Protein AF-A0AAV1M293-F1 (afdb_monomer)

pLDDT: mean 77.22, std 18.69, range [39.59, 96.75]

Organism: NCBI:txid213953

Solvent-accessible surface area (backbone atoms only — not comparable to full-atom values): 11051 Å² total; per-residue (Å²): 139,79,84,80,80,84,81,78,75,67,74,76,75,81,51,56,75,77,55,52,71,64,46,82,82,58,82,75,84,80,60,99,79,70,49,74,70,59,52,51,52,56,46,56,70,52,42,65,81,71,63,77,49,75,67,48,56,57,33,46,76,74,75,39,84,80,83,84,76,69,83,97,45,62,74,68,35,44,65,53,59,53,46,53,52,38,52,51,51,37,64,76,67,59,81,80,84,42,70,74,56,52,55,53,42,48,55,51,39,57,70,67,63,45,73,66,58,52,52,50,34,48,52,50,22,56,52,48,52,55,50,52,54,55,49,51,59,48,48,54,58,50,53,62,70,63,62,74,73,91,85,65,94,76,91,75,92,74,86,81,77,84,76,85,80,78,86,74,94,125

Sequence (170 aa):
MEPEPSTSRPFKEFVSPRKKRKMSHFSVSEKAKETKVQLLKKVKDVKIQYQSYVVDELAKAVGVEVLRLPPYHCELNPIELVWADVKGYVARKNTTFKMADVKKLLQQALGNISAEKWQNCISHVKKEESKLARLDDNVDKTVDSFVINVTGETSSESSYSDTEESDSDF

Structure (mmCIF, N/CA/C/O backbone):
data_AF-A0AAV1M293-F1
#
_entry.id   AF-A0AAV1M293-F1
#
loop_
_atom_site.group_PDB
_atom_site.id
_atom_site.type_symbol
_atom_site.label_atom_id
_atom_site.label_alt_id
_atom_site.label_comp_id
_atom_site.label_asym_id
_atom_site.label_entity_id
_atom_site.label_seq_id
_atom_site.pdbx_PDB_ins_code
_atom_site.Cartn_x
_atom_site.Cartn_y
_atom_site.Cartn_z
_atom_site.occupan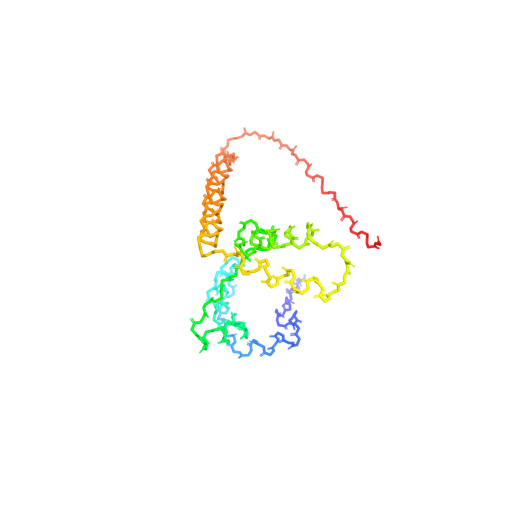cy
_atom_site.B_iso_or_equiv
_atom_site.auth_seq_id
_atom_site.auth_comp_id
_atom_site.auth_asym_id
_atom_site.auth_atom_id
_atom_site.pdbx_PDB_model_num
ATOM 1 N N . MET A 1 1 ? 58.458 -24.880 -32.165 1.00 39.59 1 MET A N 1
ATOM 2 C CA . MET A 1 1 ? 57.642 -25.401 -31.050 1.00 39.59 1 MET A CA 1
ATOM 3 C C . MET A 1 1 ? 56.538 -24.377 -30.863 1.00 39.59 1 MET A C 1
ATOM 5 O O . MET A 1 1 ? 56.771 -23.358 -30.231 1.00 39.59 1 MET A O 1
ATOM 9 N N . GLU A 1 2 ? 55.435 -24.534 -31.595 1.00 39.81 2 GLU A N 1
ATOM 10 C CA . GLU A 1 2 ? 54.319 -23.578 -31.550 1.00 39.81 2 GLU A CA 1
ATOM 11 C C . GLU A 1 2 ? 53.375 -23.938 -30.393 1.00 39.81 2 GLU A C 1
ATOM 13 O O . GLU A 1 2 ? 53.194 -25.129 -30.130 1.00 39.81 2 GLU A O 1
ATOM 18 N N . PRO A 1 3 ? 52.810 -22.957 -29.667 1.00 41.75 3 PRO A N 1
ATOM 19 C CA . PRO A 1 3 ? 51.874 -23.237 -28.589 1.00 41.75 3 PRO A CA 1
ATOM 20 C C . PRO A 1 3 ? 50.479 -23.558 -29.146 1.00 41.75 3 PRO A C 1
ATOM 22 O O . PRO A 1 3 ? 49.908 -22.791 -29.919 1.00 41.75 3 PRO A O 1
ATOM 25 N N . GLU A 1 4 ? 49.930 -24.693 -28.716 1.00 50.44 4 GLU A N 1
ATOM 26 C CA . GLU A 1 4 ? 48.560 -25.138 -28.996 1.00 50.44 4 GLU A CA 1
ATOM 27 C C . GLU A 1 4 ? 47.513 -24.095 -28.541 1.00 50.44 4 GLU A C 1
ATOM 29 O O . GLU A 1 4 ? 47.631 -23.535 -27.442 1.00 50.44 4 GLU A O 1
ATOM 34 N N . PRO A 1 5 ? 46.454 -23.838 -29.332 1.00 44.69 5 PRO A N 1
ATOM 35 C CA . PRO A 1 5 ? 45.392 -22.922 -28.946 1.00 44.69 5 PRO A CA 1
ATOM 36 C C . PRO A 1 5 ? 44.540 -23.517 -27.816 1.00 44.69 5 PRO A C 1
ATOM 38 O O . PRO A 1 5 ? 43.970 -24.601 -27.930 1.00 44.69 5 PRO A O 1
ATOM 41 N N . SER A 1 6 ? 44.415 -22.761 -26.724 1.00 51.00 6 SER A N 1
ATOM 42 C CA . SER A 1 6 ? 43.560 -23.082 -25.579 1.00 51.00 6 SER A CA 1
ATOM 43 C C . SER A 1 6 ? 42.103 -23.273 -26.018 1.00 51.00 6 SER A C 1
ATOM 45 O O . SER A 1 6 ? 41.393 -22.317 -26.340 1.00 51.00 6 SER A O 1
ATOM 47 N N . THR A 1 7 ? 41.642 -24.525 -26.046 1.00 50.97 7 THR A N 1
ATOM 48 C CA . THR A 1 7 ? 40.246 -24.872 -26.317 1.00 50.97 7 THR A CA 1
ATOM 49 C C . THR A 1 7 ? 39.379 -24.449 -25.135 1.00 50.97 7 THR A C 1
ATOM 51 O O . THR A 1 7 ? 39.306 -25.137 -24.114 1.00 50.97 7 THR A O 1
ATOM 54 N N . SER A 1 8 ? 38.719 -23.299 -25.269 1.00 53.31 8 SER A N 1
ATOM 55 C CA . SER A 1 8 ? 37.722 -22.839 -24.305 1.00 53.31 8 SER A CA 1
ATOM 56 C C . SER A 1 8 ? 36.537 -23.809 -24.277 1.00 53.31 8 SER A C 1
ATOM 58 O O . SER A 1 8 ? 35.991 -24.183 -25.318 1.00 53.31 8 SER A O 1
ATOM 60 N N . ARG A 1 9 ? 36.167 -24.263 -23.076 1.00 51.16 9 ARG A N 1
ATOM 61 C CA . ARG A 1 9 ? 35.121 -25.275 -22.876 1.00 51.16 9 ARG A CA 1
ATOM 62 C C . ARG A 1 9 ? 33.744 -24.718 -23.253 1.00 51.16 9 ARG A C 1
ATOM 64 O O . ARG A 1 9 ? 33.448 -23.560 -22.951 1.00 51.16 9 ARG A O 1
ATOM 71 N N . PRO A 1 10 ? 32.864 -25.525 -23.869 1.00 51.38 10 PRO A N 1
ATOM 72 C CA . PRO A 1 10 ? 31.544 -25.066 -24.277 1.00 51.38 10 PRO A CA 1
ATOM 73 C C . PRO A 1 10 ? 30.701 -24.647 -23.062 1.00 51.38 10 PRO A C 1
ATOM 75 O O . PRO A 1 10 ? 30.571 -25.386 -22.086 1.00 51.38 10 PRO A O 1
ATOM 78 N N . PHE A 1 11 ? 30.045 -23.485 -23.169 1.00 46.94 11 PHE A N 1
ATOM 79 C CA . PHE A 1 11 ? 29.191 -22.844 -22.150 1.00 46.94 11 PHE A CA 1
ATOM 80 C C . PHE A 1 11 ? 28.161 -23.784 -21.486 1.00 46.94 11 PHE A C 1
ATOM 82 O O . PHE A 1 11 ? 27.732 -23.571 -20.352 1.00 46.94 11 PHE A O 1
ATOM 89 N N . LYS A 1 12 ? 27.797 -24.878 -22.167 1.00 44.59 12 LYS A N 1
ATOM 90 C CA . LYS A 1 12 ? 26.884 -25.927 -21.685 1.00 44.59 12 LYS A CA 1
ATOM 91 C C . LYS A 1 12 ? 27.376 -26.663 -20.429 1.00 44.59 12 LYS A C 1
ATOM 93 O O . LYS A 1 12 ? 26.549 -27.266 -19.739 1.00 44.59 12 LYS A O 1
ATOM 98 N N . GLU A 1 13 ? 28.672 -26.626 -20.113 1.00 46.53 13 GLU A N 1
ATOM 99 C CA . GLU A 1 13 ? 29.223 -27.274 -18.912 1.00 46.53 13 GLU A CA 1
ATOM 100 C C . GLU A 1 13 ? 28.951 -26.495 -17.614 1.00 46.53 13 GLU A C 1
ATOM 102 O O . GLU A 1 13 ? 28.798 -27.119 -16.567 1.00 46.53 13 GLU A O 1
ATOM 107 N N . PHE A 1 14 ? 28.758 -25.172 -17.674 1.00 46.28 14 PHE A N 1
ATOM 108 C CA . PHE A 1 14 ? 28.531 -24.315 -16.494 1.00 46.28 14 PHE A CA 1
ATOM 109 C C . PHE A 1 14 ? 27.062 -24.230 -16.041 1.00 46.28 14 PHE A C 1
ATOM 111 O O . PHE A 1 14 ? 26.712 -23.508 -15.106 1.00 46.28 14 PHE A O 1
ATOM 118 N N . VAL A 1 15 ? 26.164 -24.958 -16.705 1.00 47.81 15 VAL A N 1
ATOM 119 C CA . VAL A 1 15 ? 24.718 -24.843 -16.500 1.00 47.81 15 VAL A CA 1
ATOM 120 C C . VAL A 1 15 ? 24.208 -25.997 -15.635 1.00 47.81 15 VAL A C 1
ATOM 122 O O . VAL A 1 15 ? 24.383 -27.165 -15.971 1.00 47.81 15 VAL A O 1
ATOM 125 N N . SER A 1 16 ? 23.530 -25.694 -14.523 1.00 49.22 16 SER A N 1
ATOM 126 C CA . SER A 1 16 ? 22.991 -26.724 -13.621 1.00 49.22 16 SER A CA 1
ATOM 127 C C . SER A 1 16 ? 21.976 -27.655 -14.321 1.00 49.22 16 SER A C 1
ATOM 129 O O . SER A 1 16 ? 21.278 -27.222 -15.246 1.00 49.22 16 SER A O 1
ATOM 131 N N . PRO A 1 17 ? 21.811 -28.922 -13.883 1.00 46.50 17 PRO A N 1
ATOM 132 C CA . PRO A 1 17 ? 20.927 -29.893 -14.546 1.00 46.50 17 PRO A CA 1
ATOM 133 C C . PRO A 1 17 ? 19.472 -29.417 -14.723 1.00 46.50 17 PRO A C 1
ATOM 135 O O . PRO A 1 17 ? 18.841 -29.695 -15.743 1.00 46.50 17 PRO A O 1
ATOM 138 N N . ARG A 1 18 ? 18.954 -28.614 -13.780 1.00 47.56 18 ARG A N 1
ATOM 139 C CA . ARG A 1 18 ? 17.622 -27.983 -13.872 1.00 47.56 18 ARG A CA 1
ATOM 140 C C . ARG A 1 18 ? 17.514 -26.954 -15.004 1.00 47.56 18 ARG A C 1
ATOM 142 O O . ARG A 1 18 ? 16.455 -26.839 -15.614 1.00 47.56 18 ARG A O 1
ATOM 149 N N . LYS A 1 19 ? 18.594 -26.229 -15.307 1.00 50.94 19 LYS A N 1
ATOM 150 C CA . LYS A 1 19 ? 18.660 -25.266 -16.416 1.00 50.94 19 LYS A CA 1
ATOM 151 C C . LYS A 1 19 ? 18.910 -25.966 -17.762 1.00 50.94 19 LYS A C 1
ATOM 153 O O . LYS A 1 19 ? 18.351 -25.531 -18.763 1.00 50.94 19 LYS A O 1
ATOM 158 N N . LYS A 1 20 ? 19.623 -27.106 -17.787 1.00 48.09 20 LYS A N 1
ATOM 159 C CA . LYS A 1 20 ? 19.813 -27.934 -19.002 1.00 48.09 20 LYS A CA 1
ATOM 160 C C . LYS A 1 20 ? 18.482 -28.421 -19.598 1.00 48.09 20 LYS A C 1
ATOM 162 O O . LYS A 1 20 ? 18.305 -28.354 -20.809 1.00 48.09 20 LYS A O 1
ATOM 167 N N . ARG A 1 21 ? 17.513 -28.808 -1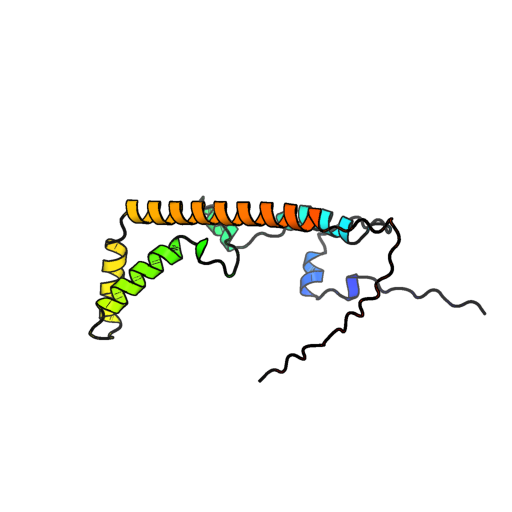8.755 1.00 47.81 21 ARG A N 1
ATOM 168 C CA . ARG A 1 21 ? 16.151 -29.205 -19.181 1.00 47.81 21 ARG A CA 1
ATOM 169 C C . ARG A 1 21 ? 15.313 -28.074 -19.795 1.00 47.81 21 ARG A C 1
ATOM 171 O O . ARG A 1 21 ? 14.397 -28.368 -20.547 1.00 47.81 21 ARG A O 1
ATOM 178 N N . LYS A 1 22 ? 15.601 -26.804 -19.483 1.00 49.88 22 LYS A N 1
ATOM 179 C CA . LYS A 1 22 ? 14.915 -25.640 -20.081 1.00 49.88 22 LYS A CA 1
ATOM 180 C C . LYS A 1 22 ? 15.565 -25.161 -21.386 1.00 49.88 22 LYS A C 1
ATOM 182 O O . LYS A 1 22 ? 14.935 -24.417 -22.125 1.00 49.88 22 LYS A O 1
ATOM 187 N N . MET A 1 23 ? 16.791 -25.595 -21.694 1.00 49.06 23 MET A N 1
ATOM 188 C CA . MET A 1 23 ? 17.502 -25.187 -22.914 1.00 49.06 23 MET A CA 1
ATOM 189 C C . MET A 1 23 ? 17.223 -26.072 -24.140 1.00 49.06 23 MET A C 1
ATOM 191 O O . MET A 1 23 ? 17.650 -25.713 -25.230 1.00 49.06 23 MET A O 1
ATOM 195 N N . SER A 1 24 ? 16.494 -27.191 -24.023 1.00 50.41 24 SER A N 1
ATOM 196 C CA . SER A 1 24 ? 16.175 -28.049 -25.184 1.00 50.41 24 SER A CA 1
ATOM 197 C C . SER A 1 24 ? 15.209 -27.401 -26.186 1.00 50.41 24 SER A C 1
ATOM 199 O O . SER A 1 24 ? 15.168 -27.820 -27.336 1.00 50.41 24 SER A O 1
ATOM 201 N N . HIS A 1 25 ? 14.470 -26.369 -25.768 1.00 47.44 25 HIS A N 1
ATOM 202 C CA . HIS A 1 25 ? 13.602 -25.553 -26.628 1.00 47.44 25 HIS A CA 1
ATOM 203 C C . HIS A 1 25 ? 14.223 -24.193 -26.996 1.00 47.44 25 HIS A C 1
ATOM 205 O O . HIS A 1 25 ? 13.599 -23.397 -27.689 1.00 47.44 25 HIS A O 1
ATOM 211 N N . PHE A 1 26 ? 15.445 -23.906 -26.533 1.00 48.03 26 PHE A N 1
ATOM 212 C CA . PHE A 1 26 ? 16.095 -22.609 -26.704 1.00 48.03 26 PHE A CA 1
ATOM 213 C C . PHE A 1 26 ? 17.124 -22.678 -27.836 1.00 48.03 26 PHE A C 1
ATOM 215 O O . PHE A 1 26 ? 18.302 -22.947 -27.612 1.00 48.03 26 PHE A O 1
ATOM 222 N N . SER A 1 27 ? 16.681 -22.445 -29.072 1.00 50.22 27 SER A N 1
ATOM 223 C CA . SER A 1 27 ? 17.574 -22.270 -30.220 1.00 50.22 27 SER A CA 1
ATOM 224 C C . SER A 1 27 ? 17.852 -20.783 -30.445 1.00 50.22 27 SER A C 1
ATOM 226 O O . SER A 1 27 ? 17.275 -20.156 -31.335 1.00 50.22 27 SER A O 1
ATOM 228 N N . VAL A 1 28 ? 18.742 -20.193 -29.645 1.00 56.47 28 VAL A N 1
ATOM 229 C CA . VAL A 1 28 ? 19.388 -18.943 -30.064 1.00 56.47 28 VAL A CA 1
ATOM 230 C C . VAL A 1 28 ? 20.515 -19.330 -31.009 1.00 56.47 28 VAL A C 1
ATOM 232 O O . VAL A 1 28 ? 21.445 -20.032 -30.624 1.00 56.47 28 VAL A O 1
ATOM 235 N N . SER A 1 29 ? 20.401 -18.914 -32.270 1.00 55.19 29 SER A N 1
ATOM 236 C CA . SER A 1 29 ? 21.473 -19.045 -33.256 1.00 55.19 29 SER A CA 1
ATOM 237 C C . SER A 1 29 ? 22.651 -18.176 -32.814 1.00 55.19 29 SER A C 1
ATOM 239 O O . SER A 1 29 ? 22.722 -16.997 -33.163 1.00 55.19 29 SER A O 1
ATOM 241 N N . GLU A 1 30 ? 23.567 -18.748 -32.037 1.00 52.91 30 GLU A N 1
ATOM 242 C CA . GLU A 1 30 ? 24.831 -18.117 -31.669 1.00 52.91 30 GLU A CA 1
ATOM 243 C C . GLU A 1 30 ? 25.693 -17.963 -32.928 1.00 52.91 30 GLU A C 1
ATOM 245 O O . GLU A 1 30 ? 26.341 -18.899 -33.395 1.00 52.91 30 GLU A O 1
ATOM 250 N N . LYS A 1 31 ? 25.700 -16.762 -33.514 1.00 55.44 31 LYS A N 1
ATOM 251 C CA . LYS A 1 31 ? 26.786 -16.367 -34.413 1.00 55.44 31 LYS A CA 1
ATOM 252 C C . LYS A 1 31 ? 27.964 -15.964 -33.529 1.00 55.44 31 LYS A C 1
ATOM 254 O O . LYS A 1 31 ? 27.811 -15.101 -32.670 1.00 55.44 31 LYS A O 1
ATOM 259 N N . ALA A 1 32 ? 29.132 -16.561 -33.757 1.00 60.31 32 ALA A N 1
ATOM 260 C CA . ALA A 1 32 ? 30.344 -16.467 -32.927 1.00 60.31 32 ALA A CA 1
ATOM 261 C C . ALA A 1 32 ? 30.999 -15.061 -32.809 1.00 60.31 32 ALA A C 1
ATOM 263 O O . ALA A 1 32 ? 32.190 -14.959 -32.540 1.00 60.31 32 ALA A O 1
ATOM 264 N N . LYS A 1 33 ? 30.255 -13.968 -33.035 1.00 67.75 33 LYS A N 1
ATOM 265 C CA . LYS A 1 33 ? 30.743 -12.576 -33.018 1.00 67.75 33 LYS A CA 1
ATOM 266 C C . LYS A 1 33 ? 29.884 -11.610 -32.193 1.00 67.75 33 LYS A C 1
ATOM 268 O O . LYS A 1 33 ? 30.140 -10.411 -32.222 1.00 67.75 33 LYS A O 1
ATOM 273 N N . GLU A 1 34 ? 28.857 -12.085 -31.496 1.00 72.75 34 GLU A N 1
ATOM 274 C CA . GLU A 1 34 ? 27.968 -11.187 -30.753 1.00 72.75 34 GLU A CA 1
ATOM 275 C C . GLU A 1 34 ? 28.532 -10.851 -29.368 1.00 72.75 34 GLU A C 1
ATOM 277 O O . GLU A 1 34 ? 28.976 -11.724 -28.623 1.00 72.75 34 GLU A O 1
ATOM 282 N N . THR A 1 35 ? 28.521 -9.565 -29.016 1.00 79.19 35 THR A N 1
ATOM 283 C CA . THR A 1 35 ? 28.977 -9.096 -27.701 1.00 79.19 35 THR A CA 1
ATOM 284 C C . THR A 1 35 ? 27.946 -9.411 -26.616 1.00 79.19 35 THR A C 1
ATOM 286 O O . THR A 1 35 ? 26.747 -9.523 -26.881 1.00 79.19 35 THR A O 1
ATOM 289 N N . LYS A 1 36 ? 28.389 -9.487 -25.352 1.00 77.81 36 LYS A N 1
ATOM 290 C CA . LYS A 1 36 ? 27.517 -9.712 -24.179 1.00 77.81 36 LYS A CA 1
ATOM 291 C C . LYS A 1 36 ? 26.281 -8.799 -24.178 1.00 77.81 36 LYS A C 1
ATOM 293 O O . LYS A 1 36 ? 25.186 -9.254 -23.864 1.00 77.81 36 LYS A O 1
ATOM 298 N N . VAL A 1 37 ? 26.439 -7.536 -24.579 1.00 82.00 37 VAL A N 1
ATOM 299 C CA . VAL A 1 37 ? 25.347 -6.549 -24.676 1.00 82.00 37 VAL A CA 1
ATOM 300 C C . VAL A 1 37 ? 24.293 -6.963 -25.713 1.00 82.00 37 VAL A C 1
ATOM 302 O O . VAL A 1 37 ? 23.095 -6.895 -25.438 1.00 82.00 37 VAL A O 1
ATOM 305 N N . GLN A 1 38 ? 24.721 -7.443 -26.884 1.00 81.69 38 GLN A N 1
ATOM 306 C CA . GLN A 1 38 ? 23.824 -7.895 -27.952 1.00 81.69 38 GLN A CA 1
ATOM 307 C C . GLN A 1 38 ? 23.069 -9.169 -27.556 1.00 81.69 38 GLN A C 1
ATOM 309 O O . GLN A 1 38 ? 21.855 -9.242 -27.763 1.00 81.69 38 GLN A O 1
ATOM 314 N N . LEU A 1 39 ? 23.748 -10.129 -26.914 1.00 81.06 39 LEU A N 1
ATOM 315 C CA . LEU A 1 39 ? 23.082 -11.313 -26.364 1.00 81.06 39 LEU A CA 1
ATOM 316 C C . LEU A 1 39 ? 22.060 -10.934 -25.288 1.00 81.06 39 LEU A C 1
ATOM 318 O O . LEU A 1 39 ? 20.941 -11.436 -25.317 1.00 81.06 39 LEU A O 1
ATOM 322 N N . LEU A 1 40 ? 22.394 -10.025 -24.366 1.00 81.75 40 LEU A N 1
ATOM 323 C CA . LEU A 1 40 ? 21.468 -9.592 -23.314 1.00 81.75 40 LEU A CA 1
ATOM 324 C C . LEU A 1 40 ? 20.212 -8.916 -23.875 1.00 81.75 40 LEU A C 1
ATOM 326 O O . LEU A 1 40 ? 19.131 -9.120 -23.325 1.00 81.75 40 LEU A O 1
ATOM 330 N N . LYS A 1 41 ? 20.322 -8.160 -24.976 1.00 82.69 41 LYS A N 1
ATOM 331 C CA . LYS A 1 41 ? 19.163 -7.561 -25.655 1.00 82.69 41 LYS A CA 1
ATOM 332 C C . LYS A 1 41 ? 18.231 -8.635 -26.223 1.00 82.69 41 LYS A C 1
ATOM 334 O O . LYS A 1 41 ? 17.051 -8.643 -25.897 1.00 82.69 41 LYS A O 1
ATOM 339 N N . LYS A 1 42 ? 18.780 -9.616 -26.947 1.00 81.19 42 LYS A N 1
ATOM 340 C CA . LYS A 1 42 ? 18.002 -10.757 -27.463 1.00 81.19 42 LYS A CA 1
ATOM 341 C C . LYS A 1 42 ? 17.377 -11.590 -26.349 1.00 81.19 42 LYS A C 1
ATOM 343 O O . LYS A 1 42 ? 16.235 -12.025 -26.454 1.00 81.19 42 LYS A O 1
ATOM 348 N N . VAL A 1 43 ? 18.117 -11.807 -25.262 1.00 80.00 43 VAL A N 1
ATOM 349 C CA . VAL A 1 43 ? 17.603 -12.521 -24.092 1.00 80.00 43 VAL A CA 1
ATOM 350 C C . VAL A 1 43 ? 16.465 -11.741 -23.445 1.00 80.00 43 VAL A C 1
ATOM 352 O O . VAL A 1 43 ? 15.495 -12.378 -23.068 1.00 80.00 43 VAL A O 1
ATOM 355 N N . LYS A 1 44 ? 16.521 -10.404 -23.336 1.00 78.62 44 LYS A N 1
ATOM 356 C CA . LYS A 1 44 ? 15.400 -9.600 -22.807 1.00 78.62 44 LYS A CA 1
ATOM 357 C C . LYS A 1 44 ? 14.111 -9.816 -23.607 1.00 78.62 44 LYS A C 1
ATOM 359 O O . LYS A 1 44 ? 13.079 -10.067 -22.990 1.00 78.62 44 LYS A O 1
ATOM 364 N N . ASP A 1 45 ? 14.194 -9.803 -24.936 1.00 75.06 45 ASP A N 1
ATOM 365 C CA . ASP A 1 45 ? 13.030 -9.965 -25.821 1.00 75.06 45 ASP A CA 1
ATOM 366 C C . ASP A 1 45 ? 12.399 -11.363 -25.696 1.00 75.06 45 ASP A C 1
ATOM 368 O O . ASP A 1 45 ? 11.180 -11.523 -25.702 1.00 75.06 45 ASP A O 1
ATOM 372 N N . VAL A 1 46 ? 13.234 -12.390 -25.518 1.00 76.69 46 VAL A N 1
ATOM 373 C CA . VAL A 1 46 ? 12.782 -13.780 -25.365 1.00 76.69 46 VAL A CA 1
ATOM 374 C C . VAL A 1 46 ? 12.352 -14.085 -23.927 1.00 76.69 46 VAL A C 1
ATOM 376 O O . VAL A 1 46 ? 11.432 -14.866 -23.705 1.00 76.69 46 VAL A O 1
ATOM 379 N N . LYS A 1 47 ? 12.976 -13.457 -22.927 1.00 73.00 47 LYS A N 1
ATOM 380 C CA . LYS A 1 47 ? 12.750 -13.716 -21.497 1.00 73.00 47 LYS A CA 1
ATOM 381 C C . LYS A 1 47 ? 11.285 -13.547 -21.117 1.00 73.00 47 LYS A C 1
ATOM 383 O O . LYS A 1 47 ? 10.769 -14.390 -20.395 1.00 73.00 47 LYS A O 1
ATOM 388 N N . ILE A 1 48 ? 10.609 -12.530 -21.651 1.00 69.44 48 ILE A N 1
ATOM 389 C CA . ILE A 1 48 ? 9.187 -12.262 -21.386 1.00 69.44 48 ILE A CA 1
ATOM 390 C C . ILE A 1 48 ? 8.307 -13.463 -21.777 1.00 69.44 48 ILE A C 1
ATOM 392 O O . ILE A 1 48 ? 7.364 -13.784 -21.062 1.00 69.44 48 ILE A O 1
ATOM 396 N N . GLN A 1 49 ? 8.658 -14.190 -22.843 1.00 65.12 49 GLN A N 1
ATOM 397 C CA . GLN A 1 49 ? 7.903 -15.360 -23.314 1.00 65.12 49 GLN A CA 1
ATOM 398 C C . GLN A 1 49 ? 7.998 -16.566 -22.367 1.00 65.12 49 GLN A C 1
ATOM 400 O O . GLN A 1 49 ? 7.126 -17.430 -22.380 1.00 65.12 49 GLN A O 1
ATOM 405 N N . TYR A 1 50 ? 9.046 -16.631 -21.541 1.00 67.38 50 TYR A N 1
ATOM 406 C CA . TYR A 1 50 ? 9.312 -17.752 -20.629 1.00 67.38 50 TYR A CA 1
ATOM 407 C C . TYR A 1 50 ? 9.240 -17.357 -19.150 1.00 67.38 50 TYR A C 1
ATOM 409 O O . TYR A 1 50 ? 9.503 -18.183 -18.271 1.00 67.38 50 TYR A O 1
ATOM 417 N N . GLN A 1 51 ? 8.901 -16.101 -18.866 1.00 69.75 51 GLN A N 1
ATOM 418 C CA . GLN A 1 51 ? 8.750 -15.557 -17.525 1.00 69.75 51 GLN A CA 1
ATOM 419 C C . GLN A 1 51 ? 7.261 -15.506 -17.157 1.00 69.75 51 GLN A C 1
ATOM 421 O O . GLN A 1 51 ? 6.749 -14.445 -16.821 1.00 69.75 51 GLN A O 1
ATOM 426 N N . SER A 1 52 ? 6.555 -16.641 -17.233 1.00 75.06 52 SER A N 1
ATOM 427 C CA . SER A 1 52 ? 5.226 -16.750 -16.624 1.00 75.06 52 SER A CA 1
ATOM 428 C C . SER A 1 52 ? 5.361 -17.211 -15.174 1.00 75.06 52 SER A C 1
ATOM 430 O O . SER A 1 52 ? 6.123 -18.129 -14.849 1.00 75.06 52 SER A O 1
ATOM 432 N N . TYR A 1 53 ? 4.648 -16.536 -14.276 1.00 86.62 53 TYR A N 1
ATOM 433 C CA . TYR A 1 53 ? 4.474 -16.994 -12.905 1.00 86.62 53 TYR A CA 1
ATOM 434 C C . TYR A 1 53 ? 3.122 -17.688 -12.794 1.00 86.62 53 TYR A C 1
ATOM 436 O O . TYR A 1 53 ? 2.124 -17.190 -13.306 1.00 86.62 53 TYR A O 1
ATOM 444 N N . VAL A 1 54 ? 3.073 -18.797 -12.052 1.00 90.69 54 VAL A N 1
ATOM 445 C CA . VAL A 1 54 ? 1.822 -19.536 -11.794 1.00 90.69 54 VAL A CA 1
ATOM 446 C C . VAL A 1 54 ? 0.737 -18.607 -11.235 1.00 90.69 54 VAL A C 1
ATOM 448 O O . VAL A 1 54 ? -0.423 -18.703 -11.613 1.00 90.69 54 VAL A O 1
ATOM 451 N N . VAL A 1 55 ? 1.120 -17.660 -10.373 1.00 91.00 55 VAL A N 1
ATOM 452 C CA . VAL A 1 55 ? 0.200 -16.665 -9.798 1.00 91.00 55 VAL A CA 1
ATOM 453 C C . VAL A 1 55 ? -0.391 -15.746 -10.870 1.00 91.00 55 VAL A C 1
ATOM 455 O O . VAL A 1 55 ? -1.574 -15.428 -10.803 1.00 91.00 55 VAL A O 1
ATOM 458 N N . ASP A 1 56 ? 0.401 -15.356 -11.869 1.00 91.00 56 ASP A N 1
ATOM 459 C CA . ASP A 1 56 ? -0.046 -14.460 -12.937 1.00 91.00 56 ASP A CA 1
ATOM 460 C C . ASP A 1 56 ? -1.024 -15.188 -13.870 1.00 91.00 56 ASP A C 1
ATOM 462 O O . ASP A 1 56 ? -2.025 -14.613 -14.285 1.00 91.00 56 ASP A O 1
ATOM 466 N N . GLU A 1 57 ? -0.789 -16.475 -14.152 1.00 91.50 57 GLU A N 1
ATOM 467 C CA . GLU A 1 57 ? -1.713 -17.310 -14.931 1.00 91.50 57 GLU A CA 1
ATOM 468 C C . GLU A 1 57 ? -3.049 -17.517 -14.202 1.00 91.50 57 GLU A C 1
ATOM 470 O O . GLU A 1 57 ? -4.112 -17.381 -14.810 1.00 91.50 57 GLU A O 1
ATOM 475 N N . LEU A 1 58 ? -3.006 -17.778 -12.890 1.00 94.31 58 LEU A N 1
ATOM 476 C CA . LEU A 1 58 ? -4.205 -17.916 -12.059 1.00 94.31 58 LEU A CA 1
ATOM 477 C C . LEU A 1 58 ? -5.002 -16.609 -11.971 1.00 94.31 58 LEU A C 1
ATOM 479 O O . LEU A 1 58 ? -6.223 -16.627 -12.108 1.00 94.31 58 LEU A O 1
ATOM 483 N N . ALA A 1 59 ? -4.327 -15.475 -11.773 1.00 94.12 59 ALA A N 1
ATOM 484 C CA . ALA A 1 59 ? -4.968 -14.163 -11.753 1.00 94.12 59 ALA A CA 1
ATOM 485 C C . ALA A 1 59 ? -5.584 -13.825 -13.120 1.00 94.12 59 ALA A C 1
ATOM 487 O O . ALA A 1 59 ? -6.741 -13.411 -13.204 1.00 94.12 59 ALA A O 1
ATOM 488 N N . LYS A 1 60 ? -4.863 -14.105 -14.210 1.00 93.31 60 LYS A N 1
ATOM 489 C CA . LYS A 1 60 ? -5.352 -13.894 -15.575 1.00 93.31 60 LYS A CA 1
ATOM 490 C C . LYS A 1 60 ? -6.587 -14.739 -15.889 1.00 93.31 60 LYS A C 1
ATOM 492 O O . LYS A 1 60 ? -7.484 -14.249 -16.571 1.00 93.31 60 LYS A O 1
ATOM 497 N N . ALA A 1 61 ? -6.672 -15.967 -15.371 1.00 94.94 61 ALA A N 1
ATOM 498 C CA . ALA A 1 61 ? -7.842 -16.831 -15.543 1.00 94.94 61 ALA A CA 1
ATOM 499 C C . ALA A 1 61 ? -9.133 -16.228 -14.953 1.00 94.94 61 ALA A C 1
ATOM 501 O O . ALA A 1 61 ? -10.220 -16.531 -15.439 1.00 94.94 61 ALA A O 1
ATOM 502 N N . VAL A 1 62 ? -9.018 -15.348 -13.952 1.00 96.31 62 VAL A N 1
ATOM 503 C CA . VAL A 1 62 ? -10.144 -14.597 -13.365 1.00 96.31 62 VAL A CA 1
ATOM 504 C C . VAL A 1 62 ? -10.221 -13.143 -13.853 1.00 96.31 62 VAL A C 1
ATOM 506 O O . VAL A 1 62 ? -10.979 -12.349 -13.302 1.00 96.31 62 VAL A O 1
ATOM 509 N N . GLY A 1 63 ? -9.454 -12.777 -14.887 1.00 94.94 63 GLY A N 1
ATOM 510 C CA . GLY A 1 63 ? -9.447 -11.428 -15.460 1.00 94.94 63 GLY A CA 1
ATOM 511 C C . GLY A 1 63 ? -8.719 -10.377 -14.615 1.00 94.94 63 GLY A C 1
ATOM 512 O O . GLY A 1 63 ? -8.975 -9.188 -14.779 1.00 94.94 63 GLY A O 1
ATOM 513 N N . VAL A 1 64 ? -7.826 -10.794 -13.712 1.00 95.12 64 VAL A N 1
ATOM 514 C CA . VAL A 1 64 ? -7.026 -9.904 -12.861 1.00 95.12 64 VAL A CA 1
ATOM 515 C C . VAL A 1 64 ? -5.600 -9.808 -13.396 1.00 95.12 64 VAL A C 1
ATOM 517 O O . VAL A 1 64 ? -4.934 -10.817 -13.627 1.00 95.12 64 VAL A O 1
ATOM 520 N N . GLU A 1 65 ? -5.113 -8.581 -13.553 1.00 92.69 65 GLU A N 1
ATOM 521 C CA . GLU A 1 65 ? -3.716 -8.303 -13.872 1.00 92.69 65 GLU A CA 1
ATOM 522 C C . GLU A 1 65 ? -2.897 -8.118 -12.588 1.00 92.69 65 GLU A C 1
ATOM 524 O O . GLU A 1 65 ? -3.297 -7.399 -11.671 1.00 92.69 65 GLU A O 1
ATOM 529 N N . VAL A 1 66 ? -1.738 -8.777 -12.517 1.00 90.62 66 VAL A N 1
ATOM 530 C CA . VAL A 1 66 ? -0.829 -8.674 -11.371 1.00 90.62 66 VAL A CA 1
ATOM 531 C C . VAL A 1 66 ? 0.178 -7.560 -11.622 1.00 90.62 66 VAL A C 1
ATOM 533 O O . VAL A 1 66 ? 1.066 -7.691 -12.462 1.00 90.62 66 VAL A O 1
ATOM 536 N N . LEU A 1 67 ? 0.089 -6.492 -10.833 1.00 89.56 67 LEU A N 1
ATOM 537 C CA . LEU A 1 67 ? 1.102 -5.443 -10.809 1.00 89.56 67 LEU A CA 1
ATOM 538 C C . LEU A 1 67 ? 2.250 -5.838 -9.866 1.00 89.56 67 LEU A C 1
ATOM 540 O O . LEU A 1 67 ? 2.028 -6.174 -8.701 1.00 89.56 67 LEU A O 1
ATOM 544 N N . ARG A 1 68 ? 3.491 -5.794 -10.361 1.00 87.75 68 ARG A N 1
ATOM 545 C CA . ARG A 1 68 ? 4.698 -6.031 -9.555 1.00 87.75 68 ARG A CA 1
ATOM 546 C C . ARG A 1 68 ? 5.252 -4.695 -9.081 1.00 87.75 68 ARG A C 1
ATOM 548 O O . ARG A 1 68 ? 5.613 -3.855 -9.897 1.00 87.75 68 ARG A O 1
ATOM 555 N N . LEU A 1 69 ? 5.319 -4.521 -7.768 1.00 88.50 69 LEU A N 1
ATOM 556 C CA . LEU A 1 69 ? 5.875 -3.323 -7.151 1.00 88.50 69 LEU A CA 1
ATOM 557 C C . LEU A 1 69 ? 7.390 -3.470 -6.955 1.00 88.50 69 LEU A C 1
ATOM 559 O O . LEU A 1 69 ? 7.870 -4.593 -6.751 1.00 88.50 69 LEU A O 1
ATOM 563 N N . PRO A 1 70 ? 8.147 -2.364 -7.016 1.00 87.12 70 PRO A N 1
ATOM 564 C CA . PRO A 1 70 ? 9.576 -2.390 -6.753 1.00 87.12 70 PRO A CA 1
ATOM 565 C C . PRO A 1 70 ? 9.862 -2.785 -5.289 1.00 87.12 70 PRO A C 1
ATOM 567 O O . PRO A 1 70 ? 9.119 -2.404 -4.379 1.00 87.12 70 PRO A O 1
ATOM 570 N N . PRO A 1 71 ? 10.916 -3.584 -5.040 1.00 86.69 71 PRO A N 1
ATOM 571 C CA . PRO A 1 71 ? 11.286 -3.995 -3.689 1.00 86.69 71 PRO A CA 1
ATOM 572 C C . PRO A 1 71 ? 11.767 -2.790 -2.870 1.00 86.69 71 PRO A C 1
ATOM 574 O O . PRO A 1 71 ? 12.379 -1.885 -3.419 1.00 86.69 71 PRO A O 1
ATOM 577 N N . TYR A 1 72 ? 11.523 -2.803 -1.557 1.00 86.75 72 TYR A N 1
ATOM 578 C CA . TYR A 1 72 ? 11.946 -1.759 -0.603 1.00 86.75 72 TYR A CA 1
ATOM 579 C C . TYR A 1 72 ? 11.332 -0.359 -0.790 1.00 86.75 72 TYR A C 1
ATOM 581 O O . TYR A 1 72 ? 11.747 0.569 -0.107 1.00 86.75 72 TYR A O 1
ATOM 589 N N . HIS A 1 73 ? 10.301 -0.221 -1.627 1.00 88.31 73 HIS A N 1
ATOM 590 C CA . HIS A 1 73 ? 9.592 1.042 -1.859 1.00 88.31 73 HIS A CA 1
ATOM 591 C C . HIS A 1 73 ? 8.136 0.956 -1.390 1.00 88.31 73 HIS A C 1
ATOM 593 O O . HIS A 1 73 ? 7.196 0.849 -2.184 1.00 88.31 73 HIS A O 1
ATOM 599 N N . CYS A 1 74 ? 7.929 0.941 -0.072 1.00 89.75 74 CYS A N 1
ATOM 600 C CA . CYS A 1 74 ? 6.589 0.824 0.510 1.00 89.75 74 CYS A CA 1
ATOM 601 C C . CYS A 1 74 ? 5.709 2.056 0.232 1.00 89.75 74 CYS A C 1
ATOM 603 O O . CYS A 1 74 ? 4.486 1.936 0.190 1.00 89.75 74 CYS A O 1
ATOM 605 N N . GLU A 1 75 ? 6.317 3.212 -0.039 1.00 90.44 75 GLU A N 1
ATOM 606 C CA . GLU A 1 75 ? 5.664 4.450 -0.461 1.00 90.44 75 GLU A CA 1
ATOM 607 C C . GLU A 1 75 ? 4.932 4.323 -1.803 1.00 90.44 75 GLU A C 1
ATOM 609 O O . GLU A 1 75 ? 3.979 5.062 -2.055 1.00 90.44 75 GLU A O 1
ATOM 614 N N . LEU A 1 76 ? 5.325 3.346 -2.629 1.00 92.88 76 LEU A N 1
ATOM 615 C CA . LEU A 1 76 ? 4.681 3.027 -3.903 1.00 92.88 76 LEU A CA 1
ATOM 616 C C . LEU A 1 76 ? 3.586 1.955 -3.771 1.00 92.88 76 LEU A C 1
ATOM 618 O O . LEU A 1 76 ? 2.982 1.555 -4.766 1.00 92.88 76 LEU A O 1
ATOM 622 N N . ASN A 1 77 ? 3.301 1.488 -2.552 1.00 93.94 77 ASN A N 1
ATOM 623 C CA . ASN A 1 77 ? 2.300 0.463 -2.296 1.00 93.94 77 ASN A CA 1
ATOM 624 C C . ASN A 1 77 ? 1.088 1.032 -1.528 1.00 93.94 77 ASN A C 1
ATOM 626 O O . ASN A 1 77 ? 1.154 1.220 -0.311 1.00 93.94 77 ASN A O 1
ATOM 630 N N . PRO A 1 78 ? -0.068 1.256 -2.181 1.00 93.44 78 PRO A N 1
ATOM 631 C CA . PRO A 1 78 ? -1.207 1.914 -1.537 1.00 93.44 78 PRO A CA 1
ATOM 632 C C . PRO A 1 78 ? -1.803 1.101 -0.380 1.00 93.44 78 PRO A C 1
ATOM 634 O O . PRO A 1 78 ? -2.395 1.683 0.530 1.00 93.44 78 PRO A O 1
ATOM 637 N N . ILE A 1 79 ? -1.631 -0.227 -0.367 1.00 94.62 79 ILE A N 1
ATOM 638 C CA . ILE A 1 79 ? -2.113 -1.062 0.741 1.00 94.62 79 ILE A CA 1
ATOM 639 C C . ILE A 1 79 ? -1.332 -0.802 2.034 1.00 94.62 79 ILE A C 1
ATOM 641 O O . ILE A 1 79 ? -1.903 -0.928 3.112 1.00 94.62 79 ILE A O 1
ATOM 645 N N . GLU A 1 80 ? -0.063 -0.388 1.951 1.00 94.44 80 GLU A N 1
ATOM 646 C CA . GLU A 1 80 ? 0.760 -0.084 3.128 1.00 94.44 80 GLU A CA 1
ATOM 647 C C . GLU A 1 80 ? 0.236 1.153 3.862 1.00 94.44 80 GLU A C 1
ATOM 649 O O . GLU A 1 80 ? 0.204 1.178 5.093 1.00 94.44 80 GLU A O 1
ATOM 654 N N . LEU A 1 81 ? -0.272 2.144 3.119 1.00 93.38 81 LEU A N 1
ATOM 655 C CA . LEU A 1 81 ? -0.911 3.336 3.686 1.00 93.38 81 LEU A CA 1
ATOM 656 C C . LEU A 1 81 ? -2.174 2.971 4.476 1.00 93.38 81 LEU A C 1
ATOM 658 O O . LEU A 1 81 ? -2.380 3.450 5.593 1.00 93.38 81 LEU A O 1
ATOM 662 N N . VAL A 1 82 ? -3.003 2.079 3.926 1.00 95.62 82 VAL A N 1
ATOM 663 C CA . VAL A 1 82 ? -4.189 1.562 4.625 1.00 95.62 82 VAL A CA 1
ATOM 664 C C . VAL A 1 82 ? -3.780 0.719 5.829 1.00 95.62 82 VAL A C 1
ATOM 666 O O . VAL A 1 82 ? -4.348 0.863 6.912 1.00 95.62 82 VAL A O 1
ATOM 669 N N . TRP A 1 83 ? -2.762 -0.129 5.683 1.00 95.31 83 TRP A N 1
ATOM 670 C CA . TRP A 1 83 ? -2.269 -0.959 6.774 1.00 95.31 83 TRP A CA 1
ATOM 671 C C . TRP A 1 83 ? -1.694 -0.145 7.924 1.00 95.31 83 TRP A C 1
ATOM 673 O O . TRP A 1 83 ? -1.885 -0.531 9.076 1.00 95.31 83 TRP A O 1
ATOM 683 N N . ALA A 1 84 ? -1.011 0.967 7.656 1.00 94.31 84 ALA A N 1
ATOM 684 C CA . ALA A 1 84 ? -0.534 1.871 8.697 1.00 94.31 84 ALA A CA 1
ATOM 685 C C . ALA A 1 84 ? -1.698 2.391 9.556 1.00 94.31 84 ALA A C 1
ATOM 687 O O . ALA A 1 84 ? -1.630 2.351 10.788 1.00 94.31 84 ALA A O 1
ATOM 688 N N . ASP A 1 85 ? -2.800 2.786 8.919 1.00 93.25 85 ASP A N 1
ATOM 689 C CA . ASP A 1 85 ? -4.001 3.255 9.609 1.00 93.25 85 ASP A CA 1
ATOM 690 C C . ASP A 1 85 ? -4.696 2.143 10.408 1.00 93.25 85 ASP A C 1
ATOM 692 O O . ASP A 1 85 ? -4.989 2.314 11.595 1.00 93.25 85 ASP A O 1
ATOM 696 N N . VAL A 1 86 ? -4.885 0.970 9.796 1.00 95.75 86 VAL A N 1
ATOM 697 C CA . VAL A 1 86 ? -5.493 -0.202 10.445 1.00 95.75 86 VAL A CA 1
ATOM 698 C C . VAL A 1 86 ? -4.673 -0.642 11.659 1.00 95.75 86 VAL A C 1
ATOM 700 O O . VAL A 1 86 ? -5.227 -0.819 12.747 1.00 95.75 86 VAL A O 1
ATOM 703 N N . LYS A 1 87 ? -3.348 -0.766 11.510 1.00 94.50 87 LYS A N 1
ATOM 704 C CA . LYS A 1 87 ? -2.438 -1.103 12.615 1.00 94.50 87 LYS A CA 1
ATOM 705 C C . LYS A 1 87 ? -2.526 -0.063 13.725 1.00 94.50 87 LYS A C 1
ATOM 707 O O . LYS A 1 87 ? -2.643 -0.433 14.891 1.00 94.50 87 LYS A O 1
ATOM 71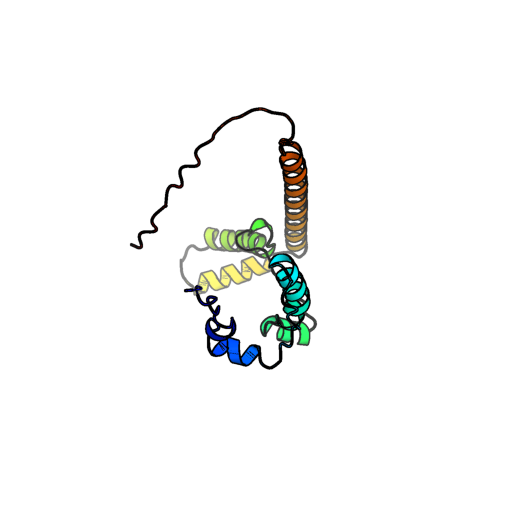2 N N . GLY A 1 88 ? -2.538 1.223 13.374 1.00 95.44 88 GLY A N 1
ATOM 713 C CA . GLY A 1 88 ? -2.694 2.309 14.336 1.00 95.44 88 GLY A CA 1
ATOM 714 C C . GLY A 1 88 ? -4.017 2.235 15.103 1.00 95.44 88 GLY A C 1
ATOM 715 O O . GLY A 1 88 ? -4.035 2.414 16.319 1.00 95.44 88 GLY A O 1
ATOM 716 N N . TYR A 1 89 ? -5.125 1.935 14.421 1.00 95.44 89 TYR A N 1
ATOM 717 C CA . TYR A 1 89 ? -6.433 1.771 15.056 1.00 95.44 89 TYR A CA 1
ATOM 718 C C . TYR A 1 89 ? -6.437 0.618 16.062 1.00 95.44 89 TYR A C 1
ATOM 720 O O . TYR A 1 89 ? -6.870 0.796 17.203 1.00 95.44 89 TYR A O 1
ATOM 728 N N . VAL A 1 90 ? -5.932 -0.548 15.654 1.00 95.25 90 VAL A N 1
ATOM 729 C CA . VAL A 1 90 ? -5.859 -1.731 16.518 1.00 95.25 90 VAL A CA 1
ATOM 730 C C . VAL A 1 90 ? -4.942 -1.461 17.709 1.00 95.25 90 VAL A C 1
ATOM 732 O O . VAL A 1 90 ? -5.347 -1.713 18.838 1.00 95.25 90 VAL A O 1
ATOM 735 N N . ALA A 1 91 ? -3.757 -0.886 17.491 1.00 94.12 91 ALA A N 1
ATOM 736 C CA . ALA A 1 91 ? -2.800 -0.589 18.557 1.00 94.12 91 ALA A CA 1
ATOM 737 C C . ALA A 1 91 ? -3.374 0.361 19.620 1.00 94.12 91 ALA A C 1
ATOM 739 O O . ALA A 1 91 ? -3.187 0.127 20.809 1.00 94.12 91 ALA A O 1
ATOM 740 N N . ARG A 1 92 ? -4.124 1.395 19.213 1.00 94.94 92 ARG A N 1
ATOM 741 C CA . ARG A 1 92 ? -4.735 2.356 20.151 1.00 94.94 92 ARG A CA 1
ATOM 742 C C . ARG A 1 92 ? -5.893 1.776 20.961 1.00 94.94 92 ARG A C 1
ATOM 744 O O . ARG A 1 92 ? -6.166 2.262 22.052 1.00 94.94 92 ARG A O 1
ATOM 751 N N . LYS A 1 93 ? -6.617 0.797 20.413 1.00 93.62 93 LYS A N 1
ATOM 752 C CA . LYS A 1 93 ? -7.833 0.244 21.034 1.00 93.62 93 LYS A CA 1
ATOM 753 C C . LYS A 1 93 ? -7.629 -1.112 21.698 1.00 93.62 93 LYS A C 1
ATOM 755 O O . LYS A 1 93 ? -8.504 -1.562 22.434 1.00 93.62 93 LYS A O 1
ATOM 760 N N . ASN A 1 94 ? -6.510 -1.775 21.436 1.00 92.19 94 ASN A N 1
ATOM 761 C CA . ASN A 1 94 ? -6.193 -3.056 22.040 1.00 92.19 94 ASN A CA 1
ATOM 762 C C . ASN A 1 94 ? -5.737 -2.860 23.491 1.00 92.19 94 ASN A C 1
ATOM 764 O O . ASN A 1 94 ? -4.581 -2.542 23.747 1.00 92.19 94 ASN A O 1
ATOM 768 N N . THR A 1 95 ? -6.654 -3.060 24.433 1.00 89.44 95 THR A N 1
ATOM 769 C CA . THR A 1 95 ? -6.386 -2.969 25.878 1.00 89.44 95 THR A CA 1
ATOM 770 C C . THR A 1 95 ? -6.217 -4.333 26.542 1.00 89.44 95 THR A C 1
ATOM 772 O O . THR A 1 95 ? -5.627 -4.431 27.613 1.00 89.44 95 THR A O 1
ATOM 775 N N . THR A 1 96 ? -6.736 -5.397 25.926 1.00 87.00 96 THR A N 1
ATOM 776 C CA . THR A 1 96 ? -6.771 -6.744 26.511 1.00 87.00 96 THR A CA 1
ATOM 777 C C . THR A 1 96 ? -5.616 -7.628 26.054 1.00 87.00 96 THR A C 1
ATOM 779 O O . THR A 1 96 ? -5.364 -8.655 26.680 1.00 87.00 96 THR A O 1
ATOM 782 N N . PHE A 1 97 ? -4.940 -7.267 24.955 1.00 86.31 97 PHE A N 1
ATOM 783 C CA . PHE A 1 97 ? -3.867 -8.038 24.313 1.00 86.31 97 PHE A CA 1
ATOM 784 C C . PHE A 1 97 ? -4.262 -9.475 23.927 1.00 86.31 97 PHE A C 1
ATOM 786 O O . PHE A 1 97 ? -3.409 -10.321 23.663 1.00 86.31 97 PHE A O 1
ATOM 793 N N . LYS A 1 98 ? -5.567 -9.757 23.841 1.00 93.19 98 LYS A N 1
ATOM 794 C CA . LYS A 1 98 ? -6.102 -11.063 23.449 1.00 93.19 98 LYS A CA 1
ATOM 795 C C . LYS A 1 98 ? -6.354 -11.112 21.951 1.00 93.19 98 LYS A C 1
ATOM 797 O O . LYS A 1 98 ? -6.949 -10.204 21.373 1.00 93.19 98 LYS A O 1
ATOM 802 N N . MET A 1 99 ? -6.004 -12.236 21.328 1.00 93.69 99 MET A N 1
ATOM 803 C CA . MET A 1 99 ? -6.163 -12.401 19.879 1.00 93.69 99 MET A CA 1
ATOM 804 C C . MET A 1 99 ? -7.619 -12.298 19.406 1.00 93.69 99 MET A C 1
ATOM 806 O O . MET A 1 99 ? -7.893 -11.764 18.332 1.00 93.69 99 MET A O 1
ATOM 810 N N . ALA A 1 100 ? -8.567 -12.759 20.226 1.00 94.12 100 ALA A N 1
ATOM 811 C CA . ALA A 1 100 ? -9.991 -12.643 19.927 1.00 94.12 100 ALA A CA 1
ATOM 812 C C . ALA A 1 100 ? -10.444 -11.178 19.793 1.00 94.12 100 ALA A C 1
ATOM 814 O O . ALA A 1 100 ? -11.247 -10.860 18.915 1.00 94.12 100 ALA A O 1
ATOM 815 N N . ASP A 1 101 ? -9.901 -10.287 20.622 1.00 93.00 101 ASP A N 1
ATOM 816 C CA . ASP A 1 101 ? -10.247 -8.867 20.605 1.00 93.00 101 ASP A CA 1
ATOM 817 C C . ASP A 1 101 ? -9.523 -8.140 19.468 1.00 93.00 101 ASP A C 1
ATOM 819 O O . ASP A 1 101 ? -10.143 -7.348 18.760 1.00 93.00 101 ASP A O 1
ATOM 823 N N . VAL A 1 102 ? -8.264 -8.500 19.190 1.00 94.94 102 VAL A N 1
ATOM 824 C CA . VAL A 1 102 ? -7.528 -8.019 18.006 1.00 94.94 102 VAL A CA 1
ATOM 825 C C . VAL A 1 102 ? -8.289 -8.338 16.718 1.00 94.94 102 VAL A C 1
ATOM 827 O O . VAL A 1 102 ? -8.447 -7.461 15.871 1.00 94.94 102 VAL A O 1
ATOM 830 N N . LYS A 1 103 ? -8.832 -9.557 16.579 1.00 95.44 103 LYS A N 1
ATOM 831 C CA . LYS A 1 103 ? -9.629 -9.946 15.403 1.00 95.44 103 LYS A CA 1
ATOM 832 C C . LYS A 1 103 ? -10.870 -9.065 15.228 1.00 95.44 103 LYS A C 1
ATOM 834 O O . LYS A 1 103 ? -11.153 -8.634 14.111 1.00 95.44 103 LYS A O 1
ATOM 839 N N . LYS A 1 104 ? -11.589 -8.766 16.316 1.00 95.94 104 LYS A N 1
ATOM 840 C CA . LYS A 1 104 ? -12.762 -7.873 16.287 1.00 95.94 104 LYS A CA 1
ATOM 841 C C . LYS A 1 104 ? -12.368 -6.444 15.912 1.00 95.94 104 LYS A C 1
ATOM 843 O O . LYS A 1 104 ? -13.011 -5.836 15.059 1.00 95.94 104 LYS A O 1
ATOM 848 N N . LEU A 1 105 ? -11.297 -5.922 16.511 1.00 96.50 105 LEU A N 1
ATOM 849 C CA . LEU A 1 105 ? -10.787 -4.582 16.218 1.00 96.50 105 LEU A CA 1
ATOM 850 C C . LEU A 1 105 ? -10.315 -4.454 14.767 1.00 96.50 105 LEU A C 1
ATOM 852 O O . LEU A 1 105 ? -10.570 -3.427 14.148 1.00 96.50 105 LEU A O 1
ATOM 856 N N . LEU A 1 106 ? -9.686 -5.492 14.210 1.00 96.00 106 LEU A N 1
ATOM 857 C CA . LEU A 1 106 ? -9.274 -5.531 12.807 1.00 96.00 106 LEU A CA 1
ATOM 858 C C . LEU A 1 106 ? -10.479 -5.441 11.863 1.00 96.00 106 LEU A C 1
ATOM 860 O O . LEU A 1 106 ? -10.470 -4.635 10.938 1.00 96.00 106 LEU A O 1
ATOM 864 N N . GLN A 1 107 ? -11.533 -6.224 12.111 1.00 96.19 107 GLN A N 1
ATOM 865 C CA . GLN A 1 107 ? -12.757 -6.173 11.302 1.00 96.19 107 GLN A CA 1
ATOM 866 C C . GLN A 1 107 ? -13.419 -4.790 11.354 1.00 96.19 107 GLN A C 1
ATOM 868 O O . GLN A 1 107 ? -13.842 -4.272 10.324 1.00 96.19 107 GLN A O 1
ATOM 873 N N . GLN A 1 108 ? -13.454 -4.162 12.533 1.00 95.88 108 GLN A N 1
ATOM 874 C CA . GLN A 1 108 ? -13.946 -2.789 12.678 1.00 95.88 108 GLN A CA 1
ATOM 875 C C . GLN A 1 108 ? -13.066 -1.774 11.942 1.00 95.88 108 GLN A C 1
ATOM 877 O O . GLN A 1 108 ? -13.586 -0.887 11.277 1.00 95.88 108 GLN A O 1
ATOM 882 N N . ALA A 1 109 ? -11.740 -1.899 12.047 1.00 95.94 109 ALA A N 1
ATOM 883 C CA . ALA A 1 109 ? -10.800 -1.009 11.374 1.00 95.94 109 ALA A CA 1
ATOM 884 C C . ALA A 1 109 ? -10.980 -1.058 9.853 1.00 95.94 109 ALA A C 1
ATOM 886 O O . ALA A 1 109 ? -11.073 -0.012 9.223 1.00 95.94 109 ALA A O 1
ATOM 887 N N . LEU A 1 110 ? -11.096 -2.263 9.286 1.00 95.06 110 LEU A N 1
ATOM 888 C CA . LEU A 1 110 ? -11.348 -2.463 7.859 1.00 95.06 110 LEU A CA 1
ATOM 889 C C . LEU A 1 110 ? -12.704 -1.887 7.430 1.00 95.06 110 LEU A C 1
ATOM 891 O O . LEU A 1 110 ? -12.783 -1.259 6.381 1.00 95.06 110 LEU A O 1
ATOM 895 N N . GLY A 1 111 ? -13.745 -2.030 8.258 1.00 94.75 111 GLY A N 1
ATOM 896 C CA . GLY A 1 111 ? -15.058 -1.426 8.002 1.00 94.75 111 GLY A CA 1
ATOM 897 C C . GLY A 1 111 ? -15.062 0.108 8.014 1.00 94.75 111 GLY A C 1
ATOM 898 O O . GLY A 1 111 ? -15.924 0.718 7.389 1.00 94.75 111 GLY A O 1
ATOM 899 N N . ASN A 1 112 ? -14.088 0.739 8.675 1.00 94.19 112 ASN A N 1
ATOM 900 C CA . ASN A 1 112 ? -13.941 2.197 8.700 1.00 94.19 112 ASN A CA 1
ATOM 901 C C . ASN A 1 112 ? -13.199 2.752 7.472 1.00 94.19 112 ASN A C 1
ATOM 903 O O . ASN A 1 112 ? -13.145 3.971 7.291 1.00 94.19 112 ASN A O 1
ATOM 907 N N . ILE A 1 113 ? -12.594 1.894 6.642 1.00 95.38 113 ILE A N 1
ATOM 908 C CA . ILE A 1 113 ? -11.906 2.331 5.426 1.00 95.38 113 ILE A CA 1
ATOM 909 C C . ILE A 1 113 ? -12.952 2.630 4.354 1.00 95.38 113 ILE A C 1
ATOM 911 O O . ILE A 1 113 ? -13.525 1.730 3.743 1.00 95.38 113 ILE A O 1
ATOM 915 N N . SER A 1 114 ? -13.204 3.918 4.124 1.00 95.88 114 SER A N 1
ATOM 916 C CA . SER A 1 114 ? -14.108 4.371 3.069 1.00 95.88 114 SER A CA 1
ATOM 917 C C . SER A 1 114 ? -13.469 4.255 1.681 1.00 95.88 114 SER A C 1
ATOM 919 O O . SER A 1 114 ? -12.244 4.279 1.525 1.00 95.88 114 SER A O 1
ATOM 921 N N . ALA A 1 115 ? -14.313 4.199 0.648 1.00 96.38 115 ALA A N 1
ATOM 922 C CA . ALA A 1 115 ? -13.864 4.248 -0.743 1.00 96.38 115 ALA A CA 1
ATOM 923 C C . ALA A 1 115 ? -13.066 5.529 -1.049 1.00 96.38 115 ALA A C 1
ATOM 925 O O . ALA A 1 115 ? -12.066 5.480 -1.760 1.00 96.38 115 ALA A O 1
ATOM 926 N N . GLU A 1 116 ? -13.460 6.658 -0.455 1.00 96.38 116 GLU A N 1
ATOM 927 C CA . GLU A 1 116 ? -12.737 7.930 -0.556 1.00 96.38 116 GLU A CA 1
ATOM 928 C C . GLU A 1 116 ? -11.322 7.820 0.026 1.00 96.38 116 GLU A C 1
ATOM 930 O O . GLU A 1 116 ? -10.346 8.223 -0.607 1.00 96.38 116 GLU A O 1
ATOM 935 N N . LYS A 1 117 ? -11.177 7.204 1.207 1.00 95.06 117 LYS A N 1
ATOM 936 C CA . LYS A 1 117 ? -9.864 6.999 1.826 1.00 95.06 117 LYS A CA 1
ATOM 937 C C . LYS A 1 117 ? -8.957 6.152 0.937 1.00 95.06 117 LYS A C 1
ATOM 939 O O . LYS A 1 117 ? -7.789 6.490 0.760 1.00 95.06 117 LYS A O 1
ATOM 944 N N . TRP A 1 118 ? -9.503 5.100 0.330 1.00 95.94 118 TRP A N 1
ATOM 945 C CA . TRP A 1 118 ? -8.772 4.274 -0.628 1.00 95.94 118 TRP A CA 1
ATOM 946 C C . TRP A 1 118 ? -8.330 5.059 -1.871 1.00 95.94 118 TRP A C 1
ATOM 948 O O . TRP A 1 118 ? -7.169 4.982 -2.275 1.00 95.94 118 TRP A O 1
ATOM 958 N N . GLN A 1 119 ? -9.220 5.872 -2.446 1.00 96.62 119 GLN A 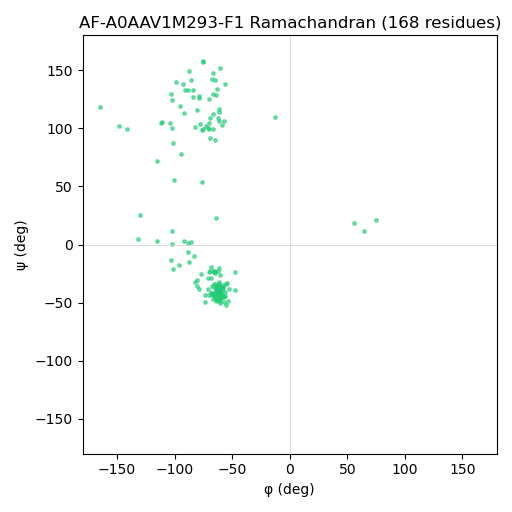N 1
ATOM 959 C CA . GLN A 1 119 ? -8.887 6.742 -3.579 1.00 96.62 119 GLN A CA 1
ATOM 960 C C . GLN A 1 119 ? -7.782 7.748 -3.233 1.00 96.62 119 GLN A C 1
ATOM 962 O O . GLN A 1 119 ? -6.887 7.987 -4.048 1.00 96.62 119 GLN A O 1
ATOM 967 N N . ASN A 1 120 ? -7.793 8.288 -2.014 1.00 96.25 120 ASN A N 1
ATOM 968 C CA . ASN A 1 120 ? -6.745 9.181 -1.527 1.00 96.25 120 ASN A CA 1
ATOM 969 C C . ASN A 1 120 ? -5.393 8.460 -1.401 1.00 96.25 120 ASN A C 1
ATOM 971 O O . ASN A 1 120 ? -4.375 9.012 -1.817 1.00 96.25 120 ASN A O 1
ATOM 975 N N . CYS A 1 121 ? -5.371 7.213 -0.916 1.00 95.88 121 CYS A N 1
ATOM 976 C CA . CYS A 1 121 ? -4.156 6.389 -0.889 1.00 95.88 121 CYS A CA 1
ATOM 977 C C . CYS A 1 121 ? -3.593 6.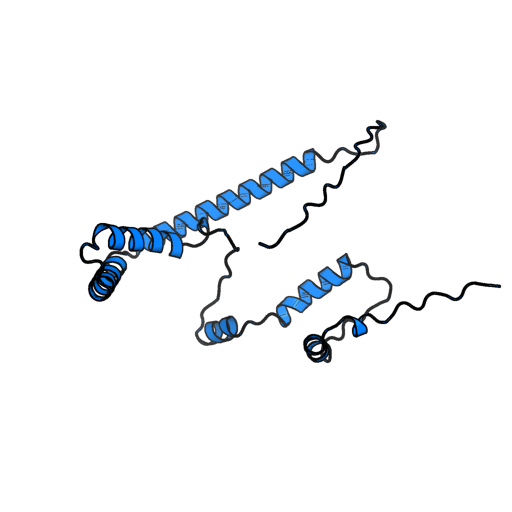151 -2.298 1.00 95.88 121 CYS A C 1
ATOM 979 O O . CYS A 1 121 ? -2.395 6.319 -2.517 1.00 95.88 121 CYS A O 1
ATOM 981 N N . ILE A 1 122 ? -4.445 5.824 -3.274 1.00 95.75 122 ILE A N 1
ATOM 982 C CA . ILE A 1 122 ? -4.016 5.658 -4.674 1.00 95.75 122 ILE A CA 1
ATOM 983 C C . ILE A 1 122 ? -3.451 6.970 -5.229 1.00 95.75 122 ILE A C 1
ATOM 985 O O . ILE A 1 122 ? -2.407 6.978 -5.880 1.00 95.75 122 ILE A O 1
ATOM 989 N N . SER A 1 123 ? -4.129 8.087 -4.969 1.00 96.75 123 SER A N 1
ATOM 990 C CA . SER A 1 123 ? -3.708 9.408 -5.444 1.00 96.75 123 SER A CA 1
ATOM 991 C C . SER A 1 123 ? -2.359 9.822 -4.854 1.00 96.75 123 SER A C 1
ATOM 993 O O . SER A 1 123 ? -1.524 1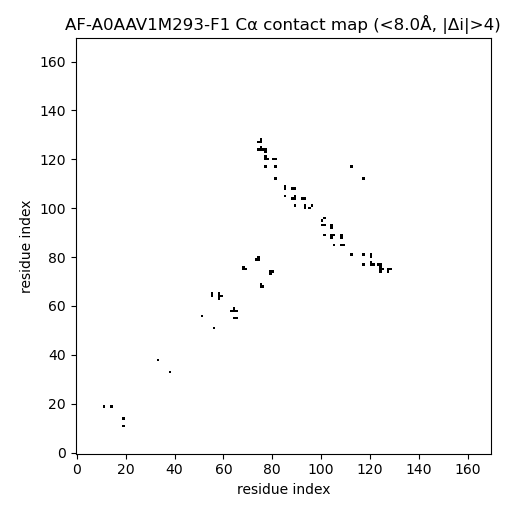0.384 -5.561 1.00 96.75 123 SER A O 1
ATOM 995 N N . HIS A 1 124 ? -2.118 9.493 -3.582 1.00 95.81 124 HIS A N 1
ATOM 996 C CA . HIS A 1 124 ? -0.828 9.693 -2.930 1.00 95.81 124 HIS A CA 1
ATOM 997 C C . HIS A 1 124 ? 0.288 8.911 -3.631 1.00 95.81 124 HIS A C 1
ATOM 999 O O . HIS A 1 124 ? 1.306 9.494 -3.990 1.00 95.81 124 HIS A O 1
ATOM 1005 N N . VAL A 1 125 ? 0.082 7.615 -3.881 1.00 95.19 125 VAL A N 1
ATOM 1006 C CA . VAL A 1 125 ? 1.077 6.760 -4.551 1.00 95.19 125 VAL A CA 1
ATOM 1007 C C . VAL A 1 125 ? 1.426 7.282 -5.944 1.00 95.19 125 VAL A C 1
ATOM 1009 O O . VAL A 1 125 ? 2.602 7.410 -6.263 1.00 95.19 125 VAL A O 1
ATOM 1012 N N . LYS A 1 126 ? 0.429 7.678 -6.746 1.00 95.12 126 LYS A N 1
ATOM 1013 C CA . LYS A 1 126 ? 0.668 8.276 -8.076 1.00 95.12 126 LYS A CA 1
ATOM 1014 C C . LYS A 1 126 ? 1.498 9.558 -8.009 1.00 95.12 126 LYS A C 1
ATOM 1016 O O . LYS A 1 126 ? 2.309 9.841 -8.893 1.00 95.12 126 LYS A O 1
ATOM 1021 N N . LYS A 1 127 ? 1.280 10.364 -6.968 1.00 96.62 127 LYS A N 1
ATOM 1022 C CA . LYS A 1 127 ? 2.049 11.588 -6.741 1.00 96.62 127 LYS A CA 1
ATOM 1023 C C . LYS A 1 127 ? 3.497 11.271 -6.369 1.00 96.62 127 LYS A C 1
ATOM 1025 O O . LYS A 1 127 ? 4.393 11.947 -6.869 1.00 96.62 127 LYS A O 1
ATOM 1030 N N . GLU A 1 128 ? 3.718 10.262 -5.530 1.00 95.12 128 GLU A N 1
ATOM 1031 C CA . GLU A 1 128 ? 5.067 9.842 -5.147 1.00 95.12 128 GLU A CA 1
ATOM 1032 C C . GLU A 1 128 ? 5.813 9.237 -6.342 1.00 95.12 128 GLU A C 1
ATOM 1034 O O . GLU A 1 128 ? 6.928 9.655 -6.630 1.00 95.12 128 GLU A O 1
ATOM 1039 N N . GLU A 1 129 ? 5.163 8.383 -7.135 1.00 93.94 129 GLU A N 1
ATOM 1040 C CA . GLU A 1 129 ? 5.706 7.865 -8.400 1.00 93.94 129 GLU A CA 1
ATOM 1041 C C . GLU A 1 129 ? 6.150 9.000 -9.338 1.00 93.94 129 GLU A C 1
ATOM 1043 O O . GLU A 1 129 ? 7.283 9.020 -9.816 1.00 93.94 129 GLU A O 1
ATOM 1048 N N . SER A 1 130 ? 5.294 10.010 -9.531 1.00 95.06 130 SER A N 1
ATOM 1049 C CA . SER A 1 130 ? 5.617 11.180 -10.362 1.00 95.06 130 SER A CA 1
ATOM 1050 C C . SER A 1 130 ? 6.821 11.967 -9.836 1.00 95.06 130 SER A C 1
ATOM 1052 O O . SER A 1 130 ? 7.554 12.585 -10.606 1.00 95.06 130 SER A O 1
ATOM 1054 N N . LYS A 1 131 ? 7.012 11.997 -8.515 1.00 95.06 131 LYS A N 1
ATOM 1055 C CA . LYS A 1 131 ? 8.140 12.672 -7.874 1.00 95.06 131 LYS A CA 1
ATOM 1056 C C . LYS A 1 131 ? 9.434 11.883 -8.065 1.00 95.06 131 LYS A C 1
ATOM 1058 O O . LYS A 1 131 ? 10.441 12.508 -8.386 1.00 95.06 131 LYS A O 1
ATOM 1063 N N . LEU A 1 132 ? 9.403 10.557 -7.908 1.00 91.25 132 LEU A N 1
ATOM 1064 C CA . LEU A 1 132 ? 10.562 9.702 -8.176 1.00 91.25 132 LEU A CA 1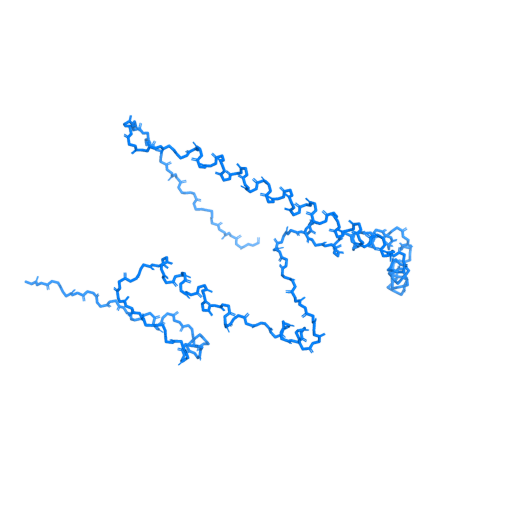
ATOM 1065 C C . LEU A 1 132 ? 10.997 9.811 -9.641 1.00 91.25 132 LEU A C 1
ATOM 1067 O O . LEU A 1 132 ? 12.171 10.052 -9.892 1.00 91.25 132 LEU A O 1
ATOM 1071 N N . ALA A 1 133 ? 10.055 9.750 -10.587 1.00 90.50 133 ALA A N 1
ATOM 1072 C CA . ALA A 1 133 ? 10.357 9.893 -12.014 1.00 90.50 133 ALA A CA 1
ATOM 1073 C C . ALA A 1 133 ? 11.047 11.231 -12.337 1.00 90.50 133 ALA A C 1
ATOM 1075 O O . ALA A 1 133 ? 12.053 11.274 -13.033 1.00 90.50 133 ALA A O 1
ATOM 1076 N N . ARG A 1 134 ? 10.559 12.338 -11.762 1.00 94.00 134 ARG A N 1
ATOM 1077 C CA . ARG A 1 134 ? 11.198 13.656 -11.930 1.00 94.00 134 ARG A CA 1
ATOM 1078 C C . ARG A 1 134 ? 12.599 13.725 -11.333 1.00 94.00 134 ARG A C 1
ATOM 1080 O O . ARG A 1 134 ? 13.418 14.506 -11.807 1.00 94.00 134 ARG A O 1
ATOM 1087 N N . LEU A 1 135 ? 12.840 13.012 -10.237 1.00 91.06 135 LEU A N 1
ATOM 1088 C CA . LEU A 1 135 ? 14.148 12.985 -9.596 1.00 91.06 135 LEU A CA 1
ATOM 1089 C C . LEU A 1 135 ? 15.143 12.221 -10.471 1.00 91.06 135 LEU A C 1
ATOM 1091 O O . LEU A 1 135 ? 16.235 12.734 -10.690 1.00 91.06 135 LEU A O 1
ATOM 1095 N N . ASP A 1 136 ? 14.728 11.080 -11.019 1.00 90.38 136 ASP A N 1
ATOM 1096 C CA . ASP A 1 136 ? 15.497 10.276 -11.977 1.00 90.38 136 ASP A CA 1
ATOM 1097 C C . ASP A 1 136 ? 15.910 11.115 -13.200 1.00 90.38 136 ASP A C 1
ATOM 1099 O O . ASP A 1 136 ? 17.098 11.304 -13.455 1.00 90.38 136 ASP A O 1
ATOM 1103 N N . ASP A 1 137 ? 14.942 11.796 -13.832 1.00 89.81 137 ASP A N 1
ATOM 1104 C CA . ASP A 1 137 ? 15.186 12.706 -14.964 1.00 89.81 137 ASP A CA 1
ATOM 1105 C C . ASP A 1 137 ? 16.210 13.813 -14.648 1.00 89.81 137 ASP A C 1
ATOM 1107 O O . ASP A 1 137 ? 16.915 14.311 -15.530 1.00 89.81 137 ASP A O 1
ATOM 1111 N N . ASN A 1 138 ? 16.240 14.291 -13.401 1.00 88.94 138 ASN A N 1
ATOM 1112 C CA . ASN A 1 138 ? 17.162 15.343 -12.980 1.00 88.94 138 ASN A CA 1
ATOM 1113 C C . ASN A 1 138 ? 18.559 14.793 -12.689 1.00 88.94 138 ASN A C 1
ATOM 1115 O O . ASN A 1 138 ? 19.543 15.487 -12.958 1.00 88.94 138 ASN A O 1
ATOM 1119 N N . VAL A 1 139 ? 18.656 13.578 -12.145 1.00 89.00 139 VAL A N 1
ATOM 1120 C CA . VAL A 1 139 ? 19.934 12.899 -11.914 1.00 89.00 139 VAL A CA 1
ATOM 1121 C C . VAL A 1 139 ? 20.616 12.636 -13.249 1.00 89.00 139 VAL A C 1
ATOM 1123 O O . VAL A 1 139 ? 21.767 13.040 -13.397 1.00 89.00 139 VAL A O 1
ATOM 1126 N N . ASP A 1 140 ? 19.897 12.106 -14.240 1.00 85.69 140 ASP A N 1
ATOM 1127 C CA . ASP A 1 140 ? 20.437 11.843 -15.580 1.00 85.69 140 ASP A CA 1
ATOM 1128 C C . ASP A 1 140 ? 21.011 13.111 -16.225 1.00 85.69 140 ASP A C 1
ATOM 1130 O O . ASP A 1 140 ? 22.176 13.143 -16.616 1.00 85.69 140 ASP A O 1
ATOM 1134 N N . LYS A 1 141 ? 20.251 14.217 -16.227 1.00 82.94 141 LYS A N 1
ATOM 1135 C CA . LYS A 1 141 ? 20.733 15.514 -16.747 1.00 82.94 141 LYS A CA 1
ATOM 1136 C C . LYS A 1 141 ? 21.988 16.009 -16.038 1.00 82.94 141 LYS A C 1
ATOM 1138 O O . LYS A 1 141 ? 22.843 16.643 -16.653 1.00 82.94 141 LYS A O 1
ATOM 1143 N N . THR A 1 142 ? 22.066 15.777 -14.731 1.00 83.38 142 THR A N 1
ATOM 1144 C CA . THR A 1 142 ? 23.187 16.235 -13.915 1.00 83.38 142 THR A CA 1
ATOM 1145 C C . THR A 1 142 ? 24.425 15.391 -14.205 1.00 83.38 142 THR A C 1
ATOM 1147 O O . THR A 1 142 ? 25.475 15.949 -14.515 1.00 83.38 142 THR A O 1
ATOM 1150 N N . VAL A 1 143 ? 24.297 14.062 -14.179 1.00 77.69 143 VAL A N 1
ATOM 1151 C CA . VAL A 1 143 ? 25.384 13.109 -14.443 1.00 77.69 143 VAL A CA 1
ATOM 1152 C C . VAL A 1 143 ? 25.915 13.252 -15.868 1.00 77.69 143 VAL A C 1
ATOM 1154 O O . VAL A 1 143 ? 27.130 13.318 -16.043 1.00 77.69 143 VAL A O 1
ATOM 1157 N N . ASP A 1 144 ? 25.039 13.408 -16.864 1.00 71.69 144 ASP A N 1
ATOM 1158 C CA . ASP A 1 144 ? 25.441 13.644 -18.255 1.00 71.69 144 ASP A CA 1
ATOM 1159 C C . ASP A 1 144 ? 26.233 14.952 -18.410 1.00 71.69 144 ASP A C 1
ATOM 1161 O O . ASP A 1 144 ? 27.190 15.012 -19.181 1.00 71.69 144 ASP A O 1
ATOM 1165 N N . SER A 1 145 ? 25.898 15.995 -17.638 1.00 69.62 145 SER A N 1
ATOM 1166 C CA . SER A 1 145 ? 26.670 17.2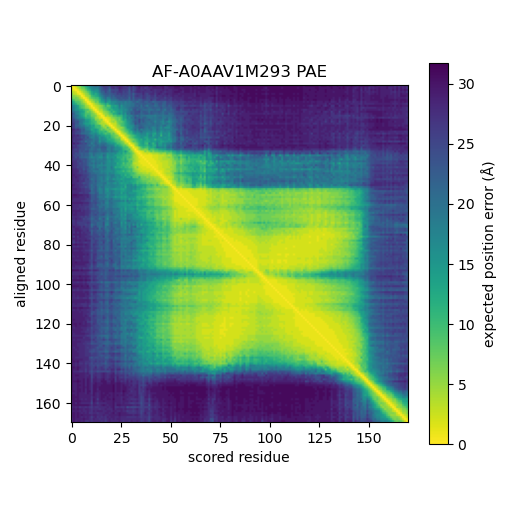47 -17.639 1.00 69.62 145 SER A CA 1
ATOM 1167 C C . SER A 1 145 ? 28.055 17.113 -16.990 1.00 69.62 145 SER A C 1
ATOM 1169 O O . SER A 1 145 ? 28.958 17.886 -17.307 1.00 69.62 145 SER A O 1
ATOM 1171 N N . PHE A 1 146 ? 28.238 16.125 -16.106 1.00 58.81 146 PHE A N 1
ATOM 1172 C CA . PHE A 1 146 ? 29.506 15.831 -15.434 1.00 58.81 146 PHE A CA 1
ATOM 1173 C C . PHE A 1 146 ? 30.412 14.872 -16.222 1.00 58.81 146 PHE A C 1
ATOM 1175 O O . PHE A 1 146 ? 31.518 14.574 -15.762 1.00 58.81 146 PHE A O 1
ATOM 1182 N N . VAL A 1 147 ? 30.008 14.412 -17.414 1.00 56.72 147 VAL A N 1
ATOM 1183 C CA . VAL A 1 147 ? 30.890 13.651 -18.311 1.00 56.72 147 VAL A CA 1
ATOM 1184 C C . VAL A 1 147 ? 31.978 14.587 -18.847 1.00 56.72 147 VAL A C 1
ATOM 1186 O O . VAL A 1 147 ? 31.816 15.274 -19.854 1.00 56.72 147 VAL A O 1
ATOM 1189 N N . ILE A 1 148 ? 33.111 14.628 -18.142 1.00 61.31 148 ILE A N 1
ATOM 1190 C CA . ILE A 1 148 ? 34.320 15.329 -18.574 1.00 61.31 148 ILE A CA 1
ATOM 1191 C C . ILE A 1 148 ? 34.781 14.695 -19.889 1.00 61.31 148 ILE A C 1
ATOM 1193 O O . ILE A 1 148 ? 35.142 13.520 -19.944 1.00 61.31 148 ILE A O 1
ATOM 1197 N N . ASN A 1 149 ? 34.768 15.481 -20.962 1.00 56.91 149 ASN A N 1
ATOM 1198 C CA . ASN A 1 149 ? 35.227 15.049 -22.272 1.00 56.91 149 ASN A CA 1
ATOM 1199 C C . ASN A 1 149 ? 36.763 14.907 -22.235 1.00 56.91 149 ASN A C 1
ATOM 1201 O O . ASN A 1 149 ? 37.487 15.900 -22.306 1.00 56.91 149 ASN A O 1
ATOM 1205 N N . VAL A 1 150 ? 37.271 13.677 -22.094 1.00 53.53 150 VAL A N 1
ATOM 1206 C CA . VAL A 1 150 ? 38.713 13.347 -22.036 1.00 53.53 150 VAL A CA 1
ATOM 1207 C C . VAL A 1 150 ? 39.345 13.408 -23.437 1.00 53.53 150 VAL A C 1
ATOM 1209 O O . VAL A 1 150 ? 39.941 12.454 -23.926 1.00 53.53 150 VAL A O 1
ATOM 1212 N N . THR A 1 151 ? 39.190 14.532 -24.133 1.00 56.81 151 THR A N 1
ATOM 1213 C CA . THR A 1 151 ? 39.945 14.846 -25.361 1.00 56.81 151 THR A CA 1
ATOM 1214 C C . THR A 1 151 ? 40.577 16.237 -25.305 1.00 56.81 151 THR A C 1
ATOM 1216 O O . THR A 1 151 ? 40.843 16.845 -26.337 1.00 56.81 151 THR A O 1
ATOM 1219 N N . GLY A 1 152 ? 40.843 16.739 -24.099 1.00 55.47 152 GLY A N 1
ATOM 1220 C CA . GLY A 1 152 ? 41.670 17.917 -23.860 1.00 55.47 152 GLY A CA 1
ATOM 1221 C C . GLY A 1 152 ? 42.528 17.691 -22.620 1.00 55.47 152 GLY A C 1
ATOM 1222 O O . GLY A 1 152 ? 42.029 17.765 -21.507 1.00 55.47 152 GLY A O 1
ATOM 1223 N N . GLU A 1 153 ? 43.785 17.330 -22.857 1.00 60.22 153 GLU A N 1
ATOM 1224 C CA . GLU A 1 153 ? 44.918 17.170 -21.936 1.00 60.22 153 GLU A CA 1
ATOM 1225 C C . GLU A 1 153 ? 44.747 17.734 -20.506 1.00 60.22 153 GLU A C 1
ATOM 1227 O O . GLU A 1 153 ? 44.814 18.940 -20.275 1.00 60.22 153 GLU A O 1
ATOM 1232 N N . THR A 1 154 ? 44.645 16.846 -19.512 1.00 51.59 154 THR A N 1
ATOM 1233 C CA . THR A 1 154 ? 45.218 17.064 -18.173 1.00 51.59 154 THR A CA 1
ATOM 1234 C C . THR A 1 154 ? 45.262 15.747 -17.404 1.00 51.59 154 THR A C 1
ATOM 1236 O O . THR A 1 154 ? 44.242 15.101 -17.168 1.00 51.59 154 THR A O 1
ATOM 1239 N N . SER A 1 155 ? 46.480 15.334 -17.051 1.00 59.84 155 SER A N 1
ATOM 1240 C CA . SER A 1 155 ? 46.756 14.180 -16.201 1.00 59.84 155 SER A CA 1
ATOM 1241 C C . SER A 1 155 ? 46.260 14.439 -14.785 1.00 59.84 155 SER A C 1
ATOM 1243 O O . SER A 1 155 ? 46.612 15.441 -14.166 1.00 59.84 155 SER A O 1
ATOM 1245 N N . SER A 1 156 ? 45.490 13.508 -14.236 1.00 57.12 156 SER A N 1
ATOM 1246 C CA . SER A 1 156 ? 45.321 13.369 -12.792 1.00 57.12 156 SER A CA 1
ATOM 1247 C C . SER A 1 156 ? 45.093 11.897 -12.487 1.00 57.12 156 SER A C 1
ATOM 1249 O O . SER A 1 156 ? 44.030 11.334 -12.733 1.00 57.12 156 SER A O 1
ATOM 1251 N N . GLU A 1 157 ? 46.159 11.266 -12.015 1.00 57.91 157 GLU A N 1
ATOM 1252 C CA . GLU A 1 157 ? 46.166 9.922 -11.462 1.00 57.91 157 GLU A CA 1
ATOM 1253 C C . GLU A 1 157 ? 45.369 9.900 -10.152 1.00 57.91 157 GLU A C 1
ATOM 1255 O O . GLU A 1 157 ? 45.745 10.501 -9.149 1.00 57.91 157 GLU A O 1
ATOM 1260 N N . SER A 1 158 ? 44.227 9.218 -10.164 1.00 60.22 158 SER A N 1
ATOM 1261 C CA . SER A 1 158 ? 43.479 8.887 -8.956 1.00 60.22 158 SER A CA 1
ATOM 1262 C C . SER A 1 158 ? 43.577 7.380 -8.762 1.00 60.22 158 SER A C 1
ATOM 1264 O O . SER A 1 158 ? 42.987 6.599 -9.507 1.00 60.22 158 SER A O 1
ATOM 1266 N N . SER A 1 159 ? 44.397 6.976 -7.793 1.00 59.06 159 SER A N 1
ATOM 1267 C CA . SER A 1 159 ? 44.525 5.587 -7.363 1.00 59.06 159 SER A CA 1
ATOM 1268 C C . SER A 1 159 ? 43.249 5.184 -6.628 1.00 59.06 159 SER A C 1
ATOM 1270 O O . SER A 1 159 ? 43.038 5.577 -5.481 1.00 59.06 159 SER A O 1
ATOM 1272 N N . TYR A 1 160 ? 42.398 4.406 -7.294 1.00 62.53 160 TYR A N 1
ATOM 1273 C CA . TYR A 1 160 ? 41.247 3.765 -6.670 1.00 62.53 160 TYR A CA 1
ATOM 1274 C C . TYR A 1 160 ? 41.773 2.621 -5.799 1.00 62.53 160 TYR A C 1
ATOM 1276 O O . TYR A 1 160 ? 42.208 1.589 -6.306 1.00 62.53 160 TYR A O 1
ATOM 1284 N N . SER A 1 161 ? 41.826 2.843 -4.487 1.00 56.16 161 SER A N 1
ATOM 1285 C CA . SER A 1 161 ? 42.160 1.783 -3.541 1.00 56.16 161 SER A CA 1
ATOM 1286 C C . SER A 1 161 ? 40.891 0.985 -3.270 1.00 56.16 161 SER A C 1
ATOM 1288 O O . SER A 1 161 ? 40.024 1.428 -2.517 1.00 56.16 161 SER A O 1
ATOM 1290 N N . ASP A 1 162 ? 40.783 -0.170 -3.922 1.00 57.69 162 ASP A N 1
ATOM 1291 C CA . ASP A 1 162 ? 39.753 -1.166 -3.642 1.00 57.69 162 ASP A CA 1
ATOM 1292 C C . ASP A 1 162 ? 39.942 -1.635 -2.196 1.00 57.69 162 ASP A C 1
ATOM 1294 O O . ASP A 1 162 ? 40.991 -2.176 -1.833 1.00 57.69 162 ASP A O 1
ATOM 1298 N N . THR A 1 163 ? 38.974 -1.331 -1.335 1.00 58.22 163 THR A N 1
ATOM 1299 C CA . THR A 1 163 ? 38.962 -1.854 0.030 1.00 58.22 163 THR A CA 1
ATOM 1300 C C . THR A 1 163 ? 37.945 -2.978 0.029 1.00 58.22 163 THR A C 1
ATOM 1302 O O . THR A 1 163 ? 36.744 -2.730 0.042 1.00 58.22 163 THR A O 1
ATOM 1305 N N . GLU A 1 164 ? 38.446 -4.206 -0.059 1.00 57.84 164 GLU A N 1
ATOM 1306 C CA . GLU A 1 164 ? 37.667 -5.435 0.073 1.00 57.84 164 GLU A CA 1
ATOM 1307 C C . GLU A 1 164 ? 36.991 -5.448 1.455 1.00 57.84 164 GLU A C 1
ATOM 1309 O O . GLU A 1 164 ? 37.635 -5.683 2.482 1.00 57.84 164 GLU A O 1
ATOM 1314 N N . GLU A 1 165 ? 35.691 -5.153 1.496 1.00 58.12 165 GLU A N 1
ATOM 1315 C CA . GLU A 1 165 ? 34.857 -5.358 2.676 1.00 58.12 165 GLU A CA 1
ATOM 1316 C C . GLU A 1 165 ? 34.573 -6.861 2.790 1.00 58.12 165 GLU A C 1
ATOM 1318 O O . GLU A 1 165 ? 33.752 -7.434 2.074 1.00 58.12 165 GLU A O 1
ATOM 1323 N N . SER A 1 166 ? 35.338 -7.522 3.658 1.00 60.62 166 SER A N 1
ATOM 1324 C CA . SER A 1 166 ? 35.147 -8.926 4.000 1.00 60.62 166 SER A CA 1
ATOM 1325 C C . SER A 1 166 ? 33.850 -9.081 4.794 1.00 60.62 166 SER A C 1
ATOM 1327 O O . SER A 1 166 ? 33.794 -8.716 5.966 1.00 60.62 166 SER A O 1
ATOM 1329 N N . ASP A 1 167 ? 32.838 -9.672 4.164 1.00 60.44 167 ASP A N 1
ATOM 1330 C CA . ASP A 1 167 ? 31.612 -10.142 4.809 1.00 60.44 167 ASP A CA 1
ATOM 1331 C C . ASP A 1 167 ? 31.989 -11.238 5.825 1.00 60.44 167 ASP A C 1
ATOM 1333 O O . ASP A 1 167 ? 32.444 -12.327 5.456 1.00 60.44 167 ASP A O 1
ATOM 1337 N N . SER A 1 168 ? 31.888 -10.933 7.120 1.00 62.44 168 SER A N 1
ATOM 1338 C CA . SER A 1 168 ? 32.026 -11.920 8.190 1.00 62.44 168 SER A CA 1
ATOM 1339 C C . SER A 1 168 ? 30.642 -12.252 8.736 1.00 62.44 168 SER A C 1
ATOM 1341 O O . SER A 1 168 ? 30.072 -11.471 9.497 1.00 62.44 168 SER A O 1
ATOM 1343 N N . ASP A 1 169 ? 30.131 -13.425 8.366 1.00 62.81 169 ASP A N 1
ATOM 1344 C CA . ASP A 1 169 ? 28.988 -14.067 9.012 1.00 62.81 169 ASP A CA 1
ATOM 1345 C C . ASP A 1 169 ? 29.306 -14.373 10.490 1.00 62.81 169 ASP A C 1
ATOM 1347 O O . ASP A 1 169 ? 30.037 -15.326 10.785 1.00 62.81 169 ASP A O 1
ATOM 1351 N N . PHE A 1 170 ? 28.725 -13.594 11.411 1.00 49.00 170 PHE A N 1
ATOM 1352 C CA . PHE A 1 170 ? 28.195 -14.072 12.697 1.00 49.00 170 PHE A CA 1
ATOM 1353 C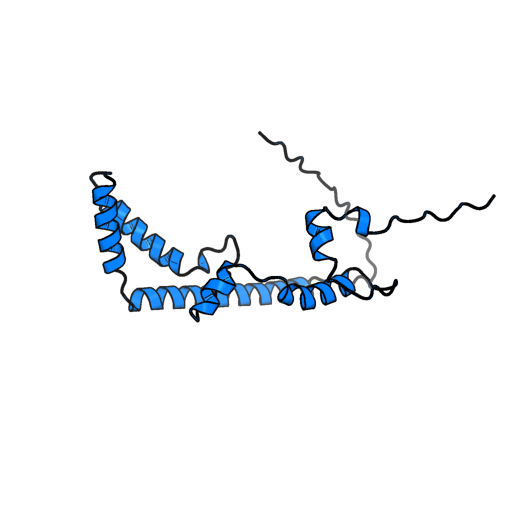 C . PHE A 1 170 ? 27.173 -13.092 13.292 1.00 49.00 170 PHE A C 1
ATOM 1355 O O . PHE A 1 170 ? 27.512 -11.897 13.446 1.00 49.00 170 PHE A O 1
#

Foldseek 3Di:
DDDDDDDDDDPLVVDDPVVVVVCVPPDDPDDPDDDPVRVVVVCVVCVVVVPDDPVQVVCVVVPHHDDDDDPPPCQLPLVVVLVVQLVVQLVVPPPPPDPVVSVVSSVVSVVPCDPVNSVVSNVSNVVVVVVVVVVVVVVVVVVVVVPDDPPDDDDDDDDDDDDPPDDDDD

Mean predicted aligned error: 16.99 Å

Radius of gyration: 27.17 Å; Cα contacts (8 Å, |Δi|>4): 49; chains: 1; bounding box: 73×48×61 Å

Secondary structure (DSSP, 8-state):
-PPPP--PPPGGGGS-HHHHTTGGG------TT--HHHHHHHHHHHHHHH---HHHHHHHHTT---PPPPTT-GGG-HHHHHHHHHHHHHHHH--S--HHHHHHHHHHHHHT--HHHHHHHHHHHHHHHHHHHHHHHHHHHHHHHT---SSS------------------

InterPro domains:
  IPR036397 Ribonuclease H superfamily [G3DSA:3.30.420.10] (18-138)
  IPR037728 Uncharacterized protein C21orf140-like [PF27940] (20-130)

Nearest PDB structures (foldseek):
  5d7y-assembly1_A  TM=3.167E-01  e=4.604E+00  Hepatitis B virus subtype adyw
  8uyu-assembly1_B  TM=3.557E-01  e=5.890E+00  Hepatitis B virus
  7oco-assembly1_A  TM=2.959E-01  e=7.084E+00  Hepatitis B virus ayw/France/Tiollais/1979